Protein AF-A0A226F2J8-F1 (afdb_monomer_lite)

Sequence (134 aa):
MVYNLFKSLSIPSHTMFQAMQRFTVLSEWLYPQYITWDRLTLEVKPTSRSKRLIPMMLSSLVAFKAVSFVYFLTRQVVSYHKDKDITFNAGVLLILASSGYSIAVVISHAYIFRVDGLRFILKNLSEIKGEGAR

Radius of gyration: 21.08 Å; chains: 1; bounding box: 42×32×62 Å

Structure (mmCIF, N/CA/C/O backbone):
data_AF-A0A226F2J8-F1
#
_entry.id   AF-A0A226F2J8-F1
#
loop_
_atom_site.group_PDB
_atom_site.id
_atom_site.type_symbol
_atom_site.label_atom_id
_atom_site.label_alt_id
_atom_site.label_comp_id
_atom_site.label_asym_id
_atom_site.label_entity_id
_atom_site.label_seq_id
_atom_site.pdbx_PDB_ins_code
_atom_site.Cartn_x
_atom_site.Cartn_y
_atom_site.Cartn_z
_atom_site.occupancy
_atom_site.B_iso_or_equiv
_atom_site.auth_seq_id
_atom_site.auth_comp_id
_atom_site.auth_asym_id
_atom_site.auth_atom_id
_atom_site.pdbx_PDB_model_num
ATOM 1 N N . MET A 1 1 ? 24.159 15.184 23.980 1.00 47.44 1 MET A N 1
ATOM 2 C CA . MET A 1 1 ? 23.013 14.980 24.898 1.00 47.44 1 MET A CA 1
ATOM 3 C C . MET A 1 1 ? 21.877 14.193 24.215 1.00 47.44 1 MET A C 1
ATOM 5 O O . MET A 1 1 ? 20.730 14.592 24.278 1.00 47.44 1 MET A O 1
ATOM 9 N N . VAL A 1 2 ? 22.184 13.082 23.529 1.00 50.66 2 VAL A N 1
ATOM 10 C CA . VAL A 1 2 ? 21.188 12.216 22.836 1.00 50.66 2 VAL A CA 1
ATOM 11 C C . VAL A 1 2 ? 21.373 10.744 23.243 1.00 50.66 2 VAL A C 1
ATOM 13 O O . VAL A 1 2 ? 20.419 9.978 23.311 1.00 50.66 2 VAL A O 1
ATOM 16 N N . TYR A 1 3 ? 22.595 10.376 23.642 1.00 48.50 3 TYR A N 1
ATOM 17 C CA . TYR A 1 3 ? 22.991 9.021 24.038 1.00 48.50 3 TYR A CA 1
ATOM 18 C C . TYR A 1 3 ? 22.278 8.457 25.282 1.00 48.50 3 TYR A C 1
ATOM 20 O O . TYR A 1 3 ? 22.201 7.244 25.439 1.00 48.50 3 TYR A O 1
ATOM 28 N N . ASN A 1 4 ? 21.724 9.312 26.148 1.00 52.19 4 ASN A N 1
ATOM 29 C CA . ASN A 1 4 ? 21.052 8.872 27.377 1.00 52.19 4 ASN A CA 1
ATOM 30 C C . ASN A 1 4 ? 19.545 8.622 27.208 1.00 52.19 4 ASN A C 1
ATOM 32 O O . ASN A 1 4 ? 18.943 8.047 28.108 1.00 52.19 4 ASN A O 1
ATOM 36 N N . LEU A 1 5 ? 18.935 9.003 26.077 1.00 54.75 5 LEU A N 1
ATOM 37 C CA . LEU A 1 5 ? 17.494 8.806 25.867 1.00 54.75 5 LEU A CA 1
ATOM 38 C C . LEU A 1 5 ? 17.145 7.340 25.555 1.00 54.75 5 LEU A C 1
ATOM 40 O O . LEU A 1 5 ? 16.080 6.855 25.921 1.00 54.75 5 LEU A O 1
ATOM 44 N N . PHE A 1 6 ? 18.061 6.613 24.909 1.00 56.28 6 PHE A N 1
ATOM 45 C CA . PHE A 1 6 ? 17.831 5.229 24.480 1.00 56.28 6 PHE A CA 1
ATOM 46 C C . PHE A 1 6 ? 18.104 4.184 25.566 1.00 56.28 6 PHE A C 1
ATOM 48 O O . PHE A 1 6 ? 17.664 3.045 25.437 1.00 56.28 6 PHE A O 1
ATOM 55 N N . LYS A 1 7 ? 18.791 4.549 26.657 1.00 53.53 7 LYS A N 1
ATOM 56 C CA . LYS A 1 7 ? 19.215 3.590 27.690 1.00 53.53 7 LYS A CA 1
ATOM 57 C C . LYS A 1 7 ? 18.082 3.158 28.635 1.00 53.53 7 LYS A C 1
ATOM 59 O O . LYS A 1 7 ? 18.232 2.146 29.308 1.00 53.53 7 LYS A O 1
ATOM 64 N N . SER A 1 8 ? 16.956 3.882 28.674 1.00 58.72 8 SER A N 1
ATOM 65 C CA . SER A 1 8 ? 15.783 3.523 29.494 1.00 58.72 8 SER A CA 1
ATOM 66 C C . SER A 1 8 ? 14.540 3.129 28.687 1.00 58.72 8 SER A C 1
ATOM 68 O O . SER A 1 8 ? 13.466 2.963 29.267 1.00 58.72 8 SER A O 1
ATOM 70 N N . LEU A 1 9 ? 14.651 2.968 27.364 1.00 57.59 9 LEU A N 1
ATOM 71 C CA . LEU A 1 9 ? 13.554 2.469 26.533 1.00 57.59 9 LEU A CA 1
ATOM 72 C C . LEU A 1 9 ? 13.489 0.940 26.640 1.00 57.59 9 LEU A C 1
ATOM 74 O O . LEU A 1 9 ? 13.896 0.213 25.739 1.00 57.59 9 LEU A O 1
ATOM 78 N N . SER A 1 10 ? 12.976 0.447 27.769 1.00 54.41 10 SER A N 1
ATOM 79 C CA . SER A 1 10 ? 12.478 -0.926 27.856 1.00 54.41 10 SER A CA 1
ATOM 80 C C . SER A 1 10 ? 11.261 -1.025 26.941 1.00 54.41 10 SER A C 1
ATOM 82 O O . SER A 1 10 ? 10.192 -0.508 27.268 1.00 54.41 10 SER A O 1
ATOM 84 N N . ILE A 1 11 ? 11.442 -1.595 25.747 1.00 62.44 11 ILE A N 1
ATOM 85 C CA . ILE A 1 11 ? 10.347 -1.816 24.804 1.00 62.44 11 ILE A CA 1
ATOM 86 C C . ILE A 1 11 ? 9.490 -2.942 25.393 1.00 62.44 11 ILE A C 1
ATOM 88 O O . ILE A 1 11 ? 9.981 -4.068 25.510 1.00 62.44 11 ILE A O 1
ATOM 92 N N . PRO A 1 12 ? 8.230 -2.678 25.776 1.00 67.38 12 PRO A N 1
ATOM 93 C CA . PRO A 1 12 ? 7.366 -3.734 26.268 1.00 67.38 12 PRO A CA 1
ATOM 94 C C . PRO A 1 12 ? 7.187 -4.779 25.165 1.00 67.38 12 PRO A C 1
ATOM 96 O O . PRO A 1 12 ? 6.934 -4.429 24.009 1.00 67.38 12 PRO A O 1
ATOM 99 N N . SER A 1 13 ? 7.327 -6.063 25.507 1.00 74.00 13 SER A N 1
ATOM 100 C CA . SER A 1 13 ? 7.077 -7.119 24.530 1.00 74.00 13 SER A CA 1
ATOM 101 C C . SER A 1 13 ? 5.591 -7.083 24.157 1.00 74.00 13 SER A C 1
ATOM 103 O O . SER A 1 13 ? 4.698 -7.069 25.009 1.00 74.00 13 SER A O 1
ATOM 105 N N . HIS A 1 14 ? 5.315 -6.962 22.862 1.00 73.12 14 HIS A N 1
ATOM 106 C CA . HIS A 1 14 ? 3.959 -6.929 22.340 1.00 73.12 14 HIS A CA 1
ATOM 107 C C . HIS A 1 14 ? 3.700 -8.187 21.535 1.00 73.12 14 HIS A C 1
ATOM 109 O O . HIS A 1 14 ? 4.493 -8.574 20.682 1.00 73.12 14 HIS A O 1
ATOM 115 N N . THR A 1 15 ? 2.536 -8.790 21.764 1.00 79.31 15 THR A N 1
ATOM 116 C CA . THR A 1 15 ? 2.003 -9.793 20.833 1.00 79.31 15 THR A CA 1
ATOM 117 C C . THR A 1 15 ? 1.853 -9.172 19.441 1.00 79.31 15 THR A C 1
ATOM 119 O O . THR A 1 15 ? 1.510 -7.991 19.330 1.00 79.31 15 THR A O 1
ATOM 122 N N . MET A 1 16 ? 2.042 -9.962 18.379 1.00 78.94 16 MET A N 1
ATOM 123 C CA . MET A 1 16 ? 1.898 -9.503 16.986 1.00 78.94 16 MET A CA 1
ATOM 124 C C . MET A 1 16 ? 0.565 -8.768 16.755 1.00 78.94 16 MET A C 1
ATOM 126 O O . MET A 1 16 ? 0.521 -7.736 16.091 1.00 78.94 16 MET A O 1
ATOM 130 N N . PHE A 1 17 ? -0.506 -9.233 17.406 1.00 79.81 17 PHE A N 1
ATOM 131 C CA . PHE A 1 17 ? -1.819 -8.592 17.376 1.00 79.81 17 PHE A CA 1
ATOM 132 C C . PHE A 1 17 ? -1.851 -7.212 18.060 1.00 79.81 17 PHE A C 1
ATOM 134 O O . PHE A 1 17 ? -2.410 -6.273 17.507 1.00 79.81 17 PHE A O 1
ATOM 141 N N . GLN A 1 18 ? -1.222 -7.046 19.230 1.00 78.94 18 GLN A N 1
ATOM 142 C CA . GLN A 1 18 ? -1.110 -5.728 19.885 1.00 78.94 18 GLN A CA 1
ATOM 143 C C . GLN A 1 18 ? -0.268 -4.751 19.067 1.00 78.94 18 GLN A C 1
ATOM 145 O O . GLN A 1 18 ? -0.602 -3.568 19.000 1.00 78.94 18 GLN A O 1
ATOM 150 N N . ALA A 1 19 ? 0.814 -5.235 18.454 1.00 83.62 19 ALA A N 1
ATOM 151 C CA . ALA A 1 19 ? 1.639 -4.423 17.571 1.00 83.62 19 ALA A CA 1
ATOM 152 C C . ALA A 1 19 ? 0.822 -3.942 16.363 1.00 83.62 19 ALA A C 1
ATOM 154 O O . ALA A 1 19 ? 0.801 -2.746 16.082 1.00 83.62 19 ALA A O 1
ATOM 155 N N . MET A 1 20 ? 0.071 -4.845 15.724 1.00 82.81 20 MET A N 1
ATOM 156 C CA . MET A 1 20 ? -0.849 -4.512 14.635 1.00 82.81 20 MET A CA 1
ATOM 157 C C . MET A 1 20 ? -1.913 -3.502 15.082 1.00 82.81 20 MET A C 1
ATOM 159 O O . MET A 1 20 ? -2.106 -2.491 14.419 1.00 82.81 20 MET A O 1
ATOM 163 N N . GLN A 1 21 ? -2.551 -3.720 16.235 1.00 80.75 21 GLN A N 1
ATOM 164 C CA . GLN A 1 21 ? -3.570 -2.819 16.775 1.00 80.75 21 GLN A CA 1
ATOM 165 C C . GLN A 1 21 ? -3.045 -1.389 16.944 1.00 80.75 21 GLN A C 1
ATOM 167 O O . GLN A 1 21 ? -3.666 -0.428 16.491 1.00 80.75 21 GLN A O 1
ATOM 172 N N . ARG A 1 22 ? -1.866 -1.243 17.555 1.00 81.88 22 ARG A N 1
ATOM 173 C CA . ARG A 1 22 ? -1.218 0.061 17.750 1.00 81.88 22 ARG A CA 1
ATOM 174 C C . ARG A 1 22 ? -0.774 0.686 16.436 1.00 81.88 22 ARG A C 1
ATOM 176 O O . ARG A 1 22 ? -0.945 1.887 16.255 1.00 81.88 22 ARG A O 1
ATOM 183 N N . PHE A 1 23 ? -0.227 -0.118 15.528 1.00 83.25 23 PHE A N 1
ATOM 184 C CA . PHE A 1 23 ? 0.186 0.348 14.211 1.00 83.25 23 PHE A CA 1
ATOM 185 C C . PHE A 1 23 ? -0.993 0.928 13.436 1.00 83.25 23 PHE A C 1
ATOM 187 O O . PHE A 1 23 ? -0.877 2.006 12.860 1.00 83.25 23 PHE A O 1
ATOM 194 N N . THR A 1 24 ? -2.142 0.264 13.453 1.00 79.50 24 THR A N 1
ATOM 195 C CA . THR A 1 24 ? -3.328 0.733 12.735 1.00 79.50 24 THR A CA 1
ATOM 196 C C . THR A 1 24 ? -3.926 1.980 13.377 1.00 79.50 24 THR A C 1
ATOM 198 O O . THR A 1 24 ? -4.276 2.899 12.655 1.00 79.50 24 THR A O 1
ATOM 201 N N . VAL A 1 25 ? -3.938 2.091 14.712 1.00 80.50 25 VAL A N 1
ATOM 202 C CA . VAL A 1 25 ? -4.337 3.336 15.404 1.00 80.50 25 VAL A CA 1
ATOM 203 C C . VAL A 1 25 ? -3.412 4.502 15.034 1.00 80.50 25 VAL A C 1
ATOM 205 O O . VAL A 1 25 ? -3.878 5.614 14.797 1.00 80.50 25 VAL A O 1
ATOM 208 N N . LEU A 1 26 ? -2.099 4.260 14.969 1.00 82.62 26 LEU A N 1
ATOM 209 C CA . LEU A 1 26 ? -1.121 5.272 14.562 1.00 82.62 26 LEU A CA 1
ATOM 210 C C . LEU A 1 26 ? -1.310 5.667 13.093 1.00 82.62 26 LEU A C 1
ATOM 212 O O . LEU A 1 26 ? -1.288 6.846 12.744 1.00 82.62 26 LEU A O 1
ATOM 216 N N . SER A 1 27 ? -1.506 4.678 12.227 1.00 79.94 27 SER A N 1
ATOM 217 C CA . SER A 1 27 ? -1.664 4.904 10.794 1.00 79.94 27 SER A CA 1
ATOM 218 C C . SER A 1 27 ? -3.034 5.461 10.420 1.00 79.94 27 SER A C 1
ATOM 220 O O . SER A 1 27 ? -3.115 6.104 9.385 1.00 79.94 27 SER A O 1
ATOM 222 N N . GLU A 1 28 ? -4.067 5.330 11.256 1.00 78.69 28 GLU A N 1
ATOM 223 C CA . GLU A 1 28 ? -5.349 6.035 11.095 1.00 78.69 28 GLU A CA 1
ATOM 224 C C . GLU A 1 28 ? -5.170 7.560 11.185 1.00 78.69 28 GLU A C 1
ATOM 226 O O . GLU A 1 28 ? -5.871 8.311 10.510 1.00 78.69 28 GLU A O 1
ATOM 231 N N . TRP A 1 29 ? -4.209 8.031 11.990 1.00 73.50 29 TRP A N 1
ATOM 232 C CA . TRP A 1 29 ? -3.889 9.458 12.081 1.00 73.50 29 TRP A CA 1
ATOM 233 C C . TRP A 1 29 ? -3.093 9.957 10.871 1.00 73.50 29 TRP A C 1
ATOM 235 O O . TRP A 1 29 ? -3.285 11.082 10.416 1.00 73.50 29 TRP A O 1
ATOM 245 N N . LEU A 1 30 ? -2.205 9.111 10.344 1.00 75.00 30 LEU A N 1
ATOM 246 C CA . LEU A 1 30 ? -1.324 9.450 9.224 1.00 75.00 30 LEU A CA 1
ATOM 247 C C . LEU A 1 30 ? -1.996 9.284 7.861 1.00 75.00 30 LEU A C 1
ATOM 249 O O . LEU A 1 30 ? -1.643 9.986 6.915 1.00 75.00 30 LEU A O 1
ATOM 253 N N . TYR A 1 31 ? -2.918 8.332 7.739 1.00 74.00 31 TYR A N 1
ATOM 254 C CA . TYR A 1 31 ? -3.517 7.952 6.474 1.00 74.00 31 TYR A CA 1
ATOM 255 C C . TYR A 1 31 ? -5.000 7.609 6.638 1.00 74.00 31 TYR A C 1
ATOM 257 O O . TYR A 1 31 ? -5.382 6.903 7.571 1.00 74.00 31 TYR A O 1
ATOM 265 N N . PRO A 1 32 ? -5.857 8.029 5.696 1.00 76.38 32 PRO A N 1
ATOM 266 C CA . PRO A 1 32 ? -7.232 7.563 5.652 1.00 76.38 32 PRO A CA 1
ATOM 267 C C . PRO A 1 32 ? -7.269 6.039 5.466 1.00 76.38 32 PRO A C 1
ATOM 269 O O . PRO A 1 32 ? -6.649 5.511 4.543 1.00 76.38 32 PRO A O 1
ATOM 272 N N . GLN A 1 33 ? -8.005 5.328 6.321 1.00 80.88 33 GLN A N 1
ATOM 273 C CA . GLN A 1 33 ? -8.107 3.865 6.280 1.00 80.88 33 GLN A CA 1
AT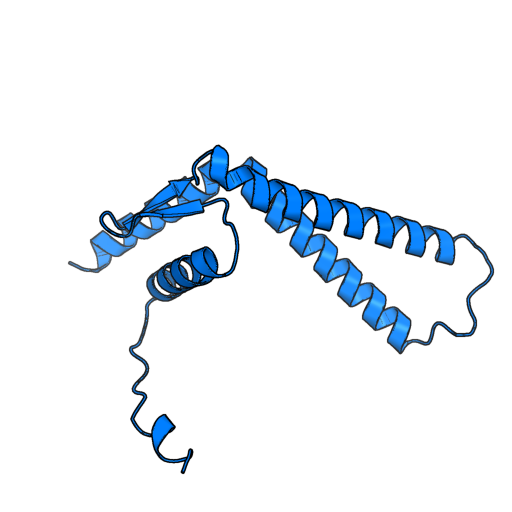OM 274 C C . GLN A 1 33 ? -9.511 3.383 5.916 1.00 80.88 33 GLN A C 1
ATOM 276 O O . GLN A 1 33 ? -10.512 4.060 6.154 1.00 80.88 33 GLN A O 1
ATOM 281 N N . TYR A 1 34 ? -9.588 2.170 5.363 1.00 80.56 34 TYR A N 1
ATOM 282 C CA . TYR A 1 34 ? -10.848 1.468 5.075 1.00 80.56 34 TYR A CA 1
ATOM 283 C C . TYR A 1 34 ? -11.450 0.773 6.302 1.00 80.56 34 TYR A C 1
ATOM 285 O O . TYR A 1 34 ? -12.652 0.492 6.338 1.00 80.56 34 TYR A O 1
ATOM 293 N N . ILE A 1 35 ? -10.608 0.505 7.298 1.00 81.88 35 ILE A N 1
ATOM 294 C CA . ILE A 1 35 ? -10.944 -0.146 8.556 1.00 81.88 35 ILE A CA 1
ATOM 295 C C . ILE A 1 35 ? -10.480 0.775 9.680 1.00 81.88 35 ILE A C 1
ATOM 297 O O . ILE A 1 35 ? -9.385 1.316 9.614 1.00 81.88 35 ILE A O 1
ATOM 301 N N . THR A 1 36 ? -11.308 0.933 10.704 1.00 82.12 36 THR A N 1
ATOM 302 C CA . THR A 1 36 ? -11.005 1.708 11.911 1.00 82.12 36 THR A CA 1
ATOM 303 C C . THR A 1 36 ? -11.173 0.828 13.137 1.00 82.12 36 THR A C 1
ATOM 305 O O . THR A 1 36 ? -12.093 0.004 13.190 1.00 82.12 36 THR A O 1
ATOM 308 N N . TRP A 1 37 ? -10.313 1.021 14.134 1.00 80.38 37 TRP A N 1
ATOM 309 C CA . TRP A 1 37 ? -10.494 0.405 15.444 1.00 80.38 37 TRP A CA 1
ATOM 310 C C . TRP A 1 37 ? -11.221 1.359 16.377 1.00 80.38 37 TRP A C 1
ATOM 312 O O . TRP A 1 37 ? -10.782 2.482 16.619 1.00 80.38 37 TRP A O 1
ATOM 322 N N . ASP A 1 38 ? -12.337 0.894 16.928 1.00 80.00 38 ASP A N 1
ATOM 323 C CA . ASP A 1 38 ? -13.015 1.609 17.998 1.00 80.00 38 ASP A CA 1
ATOM 324 C C . ASP A 1 38 ? -12.134 1.569 19.256 1.00 80.00 38 ASP A C 1
ATOM 326 O O . ASP A 1 38 ? -11.766 0.502 19.739 1.00 80.00 38 ASP A O 1
ATOM 330 N N . ARG A 1 39 ? -11.751 2.736 19.781 1.00 76.69 39 ARG A N 1
ATOM 331 C CA . ARG A 1 39 ? -10.813 2.828 20.913 1.00 76.69 39 ARG A CA 1
ATOM 332 C C . ARG A 1 39 ? -11.414 2.346 22.230 1.00 76.69 39 ARG A C 1
ATOM 334 O O . ARG A 1 39 ? -10.657 1.994 23.129 1.00 76.69 39 ARG A O 1
ATOM 341 N N . LEU A 1 40 ? -12.742 2.359 22.345 1.00 76.69 40 LEU A N 1
ATOM 342 C CA . LEU A 1 40 ? -13.450 1.978 23.565 1.00 76.69 40 LEU A CA 1
ATOM 343 C C . LEU A 1 40 ? -13.778 0.488 23.570 1.00 76.69 40 LEU A C 1
ATOM 345 O O . LEU A 1 40 ? -13.591 -0.179 24.580 1.00 76.69 40 LEU A O 1
ATOM 349 N N . THR A 1 41 ? -14.243 -0.034 22.436 1.00 76.31 41 THR A N 1
ATOM 350 C CA . THR A 1 41 ? -14.653 -1.444 22.323 1.00 76.31 41 THR A CA 1
ATOM 351 C C . THR A 1 41 ? -13.546 -2.350 21.784 1.00 76.31 41 THR A C 1
ATOM 353 O O . THR A 1 41 ? -13.675 -3.567 21.841 1.00 76.31 41 THR A O 1
ATOM 356 N N . LEU A 1 42 ? -12.458 -1.774 21.255 1.00 73.44 42 LEU A N 1
ATOM 357 C CA . LEU A 1 42 ? -11.401 -2.464 20.503 1.00 73.44 42 LEU A CA 1
ATOM 358 C C . LEU A 1 42 ? -11.918 -3.287 19.314 1.00 73.44 42 LEU A C 1
ATOM 360 O O . LEU A 1 42 ? -11.190 -4.099 18.741 1.00 73.44 42 LEU A O 1
ATOM 364 N N . GLU A 1 43 ? -13.155 -3.035 18.888 1.00 79.75 43 GLU A N 1
ATOM 365 C CA . GLU A 1 43 ? -13.761 -3.728 17.768 1.00 79.75 43 GLU A CA 1
ATOM 366 C C . GLU A 1 43 ? -13.322 -3.136 16.433 1.00 79.75 43 GLU A C 1
ATOM 368 O O . GLU A 1 43 ? -13.207 -1.921 16.240 1.00 79.75 43 GLU A O 1
ATOM 373 N N . VAL A 1 44 ? -13.135 -4.035 15.471 1.00 81.94 44 VAL A N 1
ATOM 374 C CA . VAL A 1 44 ? -12.854 -3.693 14.082 1.00 81.94 44 VAL A CA 1
ATOM 375 C C . VAL A 1 44 ? -14.162 -3.261 13.424 1.00 81.94 44 VAL A C 1
ATOM 377 O O . VAL A 1 44 ? -15.082 -4.071 13.236 1.00 81.94 44 VAL A O 1
ATOM 380 N N . LYS A 1 45 ? -14.250 -1.990 13.032 1.00 82.12 45 LYS A N 1
ATOM 381 C CA . LYS A 1 45 ? -15.402 -1.447 12.309 1.00 82.12 45 LYS A CA 1
ATOM 382 C C . LYS A 1 45 ? -14.944 -0.884 10.971 1.00 82.12 45 LYS A C 1
ATOM 384 O O . LYS A 1 45 ? -13.899 -0.240 10.892 1.00 82.12 45 LYS A O 1
ATOM 389 N N . PRO A 1 46 ? -15.698 -1.118 9.893 1.00 80.19 46 PRO A N 1
ATOM 390 C CA . PRO A 1 46 ? -15.327 -0.561 8.612 1.00 80.19 46 PRO A CA 1
ATOM 391 C C . PRO A 1 46 ? -15.627 0.949 8.652 1.00 80.19 46 PRO A C 1
ATOM 393 O O . PRO A 1 46 ? -16.661 1.368 9.176 1.00 80.19 46 PRO A O 1
ATOM 396 N N . THR A 1 47 ? -14.728 1.772 8.113 1.00 81.88 47 THR A N 1
ATOM 397 C CA . THR A 1 47 ? -14.775 3.242 8.239 1.00 81.88 47 THR A CA 1
ATOM 398 C C . THR A 1 47 ? -16.112 3.811 7.739 1.00 81.88 47 THR A C 1
ATOM 400 O O . THR A 1 47 ? -16.737 3.223 6.854 1.00 81.88 47 THR A O 1
ATOM 403 N N . SER A 1 48 ? -16.594 4.950 8.249 1.00 80.19 48 SER A N 1
ATOM 404 C CA . SER A 1 48 ? -17.839 5.557 7.740 1.00 80.19 48 SER A CA 1
ATOM 405 C C . SER A 1 48 ? -17.740 5.890 6.243 1.00 80.19 48 SER A C 1
ATOM 407 O O . SER A 1 48 ? -16.672 6.260 5.755 1.00 80.19 48 SER A O 1
ATOM 409 N N . ARG A 1 49 ? -18.853 5.799 5.495 1.00 74.25 49 ARG A N 1
ATOM 410 C CA . ARG A 1 49 ? -18.861 6.059 4.037 1.00 74.25 49 ARG A CA 1
ATOM 411 C C . ARG A 1 49 ? -18.273 7.428 3.676 1.00 74.25 49 ARG A C 1
ATOM 413 O O . ARG A 1 49 ? -17.489 7.510 2.739 1.00 74.25 49 ARG A O 1
ATOM 420 N N . SER A 1 50 ? -18.576 8.466 4.457 1.00 74.44 50 SER A N 1
ATOM 421 C CA . SER A 1 50 ? -18.035 9.821 4.263 1.00 74.44 50 SER A CA 1
ATOM 422 C C . SER A 1 50 ? -16.508 9.887 4.359 1.00 74.44 50 SER A C 1
ATOM 424 O O . SER A 1 50 ? -15.873 10.628 3.618 1.00 74.44 50 SER A O 1
ATOM 426 N N . LYS A 1 51 ? -15.904 9.074 5.229 1.00 78.06 51 LYS A N 1
ATOM 427 C CA . LYS A 1 51 ? -14.452 9.013 5.439 1.00 78.06 51 LYS A CA 1
ATOM 428 C C . LYS A 1 51 ? -13.751 8.009 4.510 1.00 78.06 51 LYS A C 1
ATOM 430 O O . LYS A 1 51 ? -12.529 8.039 4.414 1.00 78.06 51 LYS A O 1
ATOM 435 N N . ARG A 1 52 ? -14.498 7.158 3.787 1.00 80.75 52 ARG A N 1
ATOM 436 C CA . ARG A 1 52 ? -13.953 6.218 2.782 1.00 80.75 52 ARG A CA 1
ATOM 437 C C . ARG A 1 52 ? -13.640 6.853 1.430 1.00 80.75 52 ARG A C 1
ATOM 439 O O . ARG A 1 52 ? -12.931 6.238 0.639 1.00 80.75 52 ARG A O 1
ATOM 446 N N . LEU A 1 53 ? -14.118 8.068 1.168 1.00 82.38 53 LEU A N 1
ATOM 447 C CA . LEU A 1 53 ? -13.884 8.731 -0.114 1.00 82.38 53 LEU A CA 1
ATOM 448 C C . LEU A 1 53 ? -12.392 9.001 -0.355 1.00 82.38 53 LEU A C 1
ATOM 450 O O . LEU A 1 53 ? -11.866 8.657 -1.406 1.00 82.38 53 LEU A O 1
ATOM 454 N N . ILE A 1 54 ? -11.698 9.556 0.641 1.00 84.62 54 ILE A N 1
ATOM 455 C CA . ILE A 1 54 ? -10.269 9.881 0.537 1.00 84.62 54 ILE A CA 1
ATOM 456 C C . ILE A 1 54 ? -9.407 8.632 0.270 1.00 84.62 54 ILE A C 1
ATOM 458 O O . ILE A 1 54 ? -8.640 8.656 -0.695 1.00 84.62 54 ILE A O 1
ATOM 462 N N . PRO A 1 55 ? -9.523 7.525 1.036 1.00 83.88 55 PRO A N 1
ATOM 463 C CA . PRO A 1 55 ? -8.737 6.334 0.738 1.00 83.88 55 PRO A CA 1
ATOM 464 C C . PRO A 1 55 ? -9.105 5.720 -0.618 1.00 83.88 55 PRO A C 1
ATOM 466 O O . PRO A 1 55 ? -8.205 5.272 -1.322 1.00 83.88 55 PRO A O 1
ATOM 469 N N . MET A 1 56 ? -10.376 5.772 -1.045 1.00 84.44 56 MET A N 1
ATOM 470 C CA . MET A 1 56 ? -10.775 5.347 -2.399 1.00 84.44 56 MET A CA 1
ATOM 471 C C . MET A 1 56 ? -10.112 6.178 -3.495 1.00 84.44 56 MET A C 1
ATOM 473 O O . MET A 1 56 ? -9.613 5.615 -4.471 1.00 84.44 56 MET A O 1
ATOM 477 N N . MET A 1 57 ? -10.077 7.502 -3.340 1.00 85.75 57 MET A N 1
ATOM 478 C CA . MET A 1 57 ? -9.419 8.390 -4.297 1.00 85.75 57 MET A CA 1
ATOM 479 C C . MET A 1 57 ? -7.916 8.111 -4.375 1.00 85.75 57 MET A C 1
ATOM 481 O O . MET A 1 57 ? -7.374 8.008 -5.473 1.00 85.75 57 MET A O 1
ATOM 485 N N . LEU A 1 58 ? -7.251 7.919 -3.231 1.00 87.50 58 LEU A N 1
ATOM 486 C CA . LEU A 1 58 ? -5.825 7.580 -3.175 1.00 87.50 58 LEU A CA 1
ATOM 487 C C . LEU A 1 58 ? -5.539 6.216 -3.815 1.00 87.50 58 LEU A C 1
ATOM 489 O O . LEU A 1 58 ? -4.642 6.111 -4.649 1.00 87.50 58 LEU A O 1
ATOM 493 N N . SER A 1 59 ? -6.333 5.189 -3.507 1.00 87.12 59 SER A N 1
ATOM 494 C CA . SER A 1 59 ? -6.222 3.870 -4.141 1.00 87.12 59 SER A CA 1
ATOM 495 C C . SER A 1 59 ? -6.437 3.934 -5.657 1.00 87.12 59 SER A C 1
ATOM 497 O O . SER A 1 59 ? -5.702 3.296 -6.411 1.00 87.12 59 SER A O 1
ATOM 499 N N . SER A 1 60 ? -7.398 4.741 -6.115 1.00 87.56 60 SER A N 1
ATOM 500 C CA . SER A 1 60 ? -7.657 4.958 -7.545 1.00 87.56 60 SER A CA 1
ATOM 501 C C . SER A 1 60 ? -6.493 5.675 -8.227 1.00 87.56 60 SER A C 1
ATOM 503 O O . SER A 1 60 ? -6.098 5.301 -9.329 1.00 87.56 60 SER A O 1
ATOM 505 N N . LEU A 1 61 ? -5.890 6.662 -7.559 1.00 90.50 61 LEU A N 1
ATOM 506 C CA . LEU A 1 61 ? -4.713 7.369 -8.058 1.00 90.50 61 LEU A CA 1
ATOM 507 C C . LEU A 1 61 ? -3.499 6.435 -8.180 1.00 90.50 61 LEU A C 1
ATOM 509 O O . LEU A 1 61 ? -2.787 6.492 -9.182 1.00 90.50 61 LEU A O 1
ATOM 513 N N . VAL A 1 62 ? -3.284 5.549 -7.201 1.00 89.56 62 VAL A N 1
ATOM 514 C CA . VAL A 1 62 ? -2.232 4.519 -7.251 1.00 89.56 62 VAL A CA 1
ATOM 515 C C . VAL A 1 62 ? -2.466 3.561 -8.418 1.00 89.56 62 VAL A C 1
ATOM 517 O O . VAL A 1 62 ? -1.537 3.301 -9.180 1.00 89.56 62 VAL A O 1
ATOM 520 N N . ALA A 1 63 ? -3.700 3.087 -8.610 1.00 89.25 63 ALA A N 1
ATOM 521 C CA . ALA A 1 63 ? -4.049 2.235 -9.744 1.00 89.25 63 ALA A CA 1
ATOM 522 C C . ALA A 1 63 ? -3.815 2.947 -11.085 1.00 89.25 63 ALA A C 1
ATOM 524 O O . ALA A 1 63 ? -3.178 2.391 -11.978 1.00 89.25 63 ALA A O 1
ATOM 525 N N . PHE A 1 64 ? -4.241 4.205 -11.208 1.00 92.12 64 PHE A N 1
ATOM 526 C CA . PHE A 1 64 ? -4.017 5.011 -12.406 1.00 92.12 64 PHE A CA 1
ATOM 527 C C . PHE A 1 64 ? -2.526 5.220 -12.701 1.00 92.12 64 PHE A C 1
ATOM 529 O O . PHE A 1 64 ? -2.091 5.079 -13.846 1.00 92.12 64 PHE A O 1
ATOM 536 N N . LYS A 1 65 ? -1.717 5.515 -11.674 1.00 90.06 65 LYS A N 1
ATOM 537 C CA . LYS A 1 65 ? -0.257 5.622 -11.804 1.00 90.06 65 LYS A CA 1
ATOM 538 C C . LYS A 1 65 ? 0.372 4.301 -12.236 1.00 90.06 65 LYS A C 1
ATOM 540 O O . LYS A 1 65 ? 1.210 4.325 -13.132 1.00 90.06 65 LYS A O 1
ATOM 545 N N . ALA A 1 66 ? -0.056 3.176 -11.666 1.00 89.69 66 ALA A N 1
ATOM 546 C CA . ALA A 1 66 ? 0.437 1.853 -12.040 1.00 89.69 66 ALA A CA 1
ATOM 547 C C . ALA A 1 66 ? 0.129 1.525 -13.510 1.00 89.69 66 ALA A C 1
ATOM 549 O O . ALA A 1 66 ? 1.031 1.152 -14.256 1.00 89.69 66 ALA A O 1
ATOM 550 N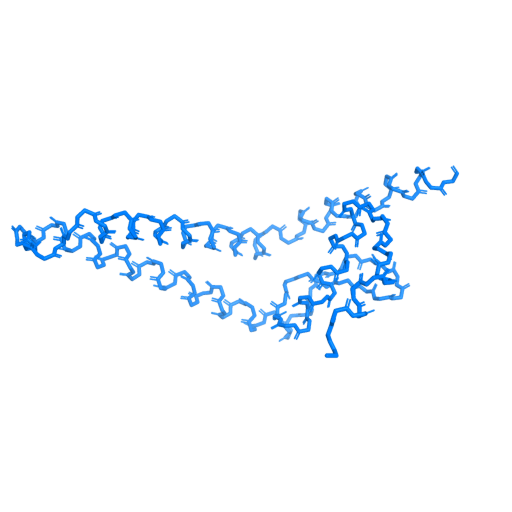 N . VAL A 1 67 ? -1.115 1.741 -13.954 1.00 89.62 67 VAL A N 1
ATOM 551 C CA . VAL A 1 67 ? -1.524 1.531 -15.354 1.00 89.62 67 VAL A CA 1
ATOM 552 C C . VAL A 1 67 ? -0.746 2.446 -16.296 1.00 89.62 67 VAL A C 1
ATOM 554 O O . VAL A 1 67 ? -0.222 1.986 -17.308 1.00 89.62 67 VAL A O 1
ATOM 557 N N . SER A 1 68 ? -0.615 3.728 -15.944 1.00 89.06 68 SER A N 1
ATOM 558 C CA . SER A 1 68 ? 0.162 4.690 -16.734 1.00 89.06 68 SER A CA 1
ATOM 559 C C . SER A 1 68 ? 1.617 4.241 -16.867 1.00 89.06 68 SER A C 1
ATOM 561 O O . SER A 1 68 ? 2.179 4.266 -17.956 1.00 89.06 68 SER A O 1
ATOM 563 N N . PHE A 1 69 ? 2.222 3.791 -15.767 1.00 87.44 69 PHE A N 1
ATOM 564 C CA . PHE A 1 69 ? 3.597 3.305 -15.741 1.00 87.44 69 PHE A CA 1
ATOM 565 C C . PHE A 1 69 ? 3.789 2.068 -16.629 1.00 87.44 69 PHE A C 1
ATOM 567 O O . PHE A 1 69 ? 4.700 2.051 -17.454 1.00 87.44 69 PHE A O 1
ATOM 574 N N . VAL A 1 70 ? 2.896 1.077 -16.539 1.00 85.88 70 VAL A N 1
ATOM 575 C CA . VAL A 1 70 ? 2.915 -0.111 -17.411 1.00 85.88 70 VAL A CA 1
ATOM 576 C C . VAL A 1 70 ? 2.744 0.274 -18.882 1.00 85.88 70 VAL A C 1
ATOM 578 O O . VAL A 1 70 ? 3.450 -0.258 -19.739 1.00 85.88 70 VAL A O 1
ATOM 581 N N . TYR A 1 71 ? 1.857 1.224 -19.186 1.00 86.31 71 TYR A N 1
ATOM 582 C CA . TYR A 1 71 ? 1.676 1.740 -20.541 1.00 86.31 71 TYR A CA 1
ATOM 583 C C . TYR A 1 71 ? 2.959 2.383 -21.085 1.00 86.31 71 TYR A C 1
ATOM 585 O O . TYR A 1 71 ? 3.391 2.046 -22.186 1.00 86.31 71 TYR A O 1
ATOM 593 N N . PHE A 1 72 ? 3.607 3.260 -20.309 1.00 84.81 72 PHE A N 1
ATOM 594 C CA . PHE A 1 72 ? 4.873 3.883 -20.706 1.00 84.81 72 PHE A CA 1
ATOM 595 C C . PHE A 1 72 ? 5.987 2.854 -20.907 1.00 84.81 72 PHE A C 1
ATOM 597 O O . PHE A 1 72 ? 6.681 2.917 -21.919 1.00 84.81 72 PHE A O 1
ATOM 604 N N . LEU A 1 73 ? 6.118 1.882 -20.000 1.00 81.94 73 LEU A N 1
ATOM 605 C CA . LEU A 1 73 ? 7.093 0.800 -20.131 1.00 81.94 73 LEU A CA 1
ATOM 606 C C . LEU A 1 73 ? 6.858 -0.033 -21.390 1.00 81.94 73 LEU A C 1
ATOM 608 O O . LEU A 1 73 ? 7.780 -0.261 -22.166 1.00 81.94 73 LEU A O 1
ATOM 612 N N . THR A 1 74 ? 5.614 -0.448 -21.627 1.00 82.31 74 THR A N 1
ATOM 613 C CA . THR A 1 74 ? 5.255 -1.230 -22.817 1.00 82.31 74 THR A CA 1
ATOM 614 C C . THR A 1 74 ? 5.543 -0.431 -24.083 1.00 82.31 74 THR A C 1
ATOM 616 O O . THR A 1 74 ? 6.113 -0.960 -25.032 1.00 82.31 74 THR A O 1
ATOM 619 N N . ARG A 1 75 ? 5.218 0.867 -24.082 1.00 83.38 75 ARG A N 1
ATOM 620 C CA . ARG A 1 75 ? 5.514 1.765 -25.199 1.00 83.38 75 ARG A CA 1
ATOM 621 C C . ARG A 1 75 ? 7.016 1.866 -25.466 1.00 83.38 75 ARG A C 1
ATOM 623 O O . ARG A 1 75 ? 7.390 1.801 -26.629 1.00 83.38 75 ARG A O 1
ATOM 630 N N . GLN A 1 76 ? 7.848 1.983 -24.431 1.00 78.31 76 GLN A N 1
ATOM 631 C CA . GLN A 1 76 ? 9.310 2.010 -24.568 1.00 78.31 76 GLN A CA 1
ATOM 632 C C . GLN A 1 76 ? 9.876 0.687 -25.097 1.00 78.31 76 GLN A C 1
ATOM 634 O O . GLN A 1 76 ? 10.779 0.701 -25.923 1.00 78.31 76 GLN A O 1
ATOM 639 N N . VAL A 1 77 ? 9.336 -0.454 -24.658 1.00 76.31 77 VAL A N 1
ATOM 640 C CA . VAL A 1 77 ? 9.767 -1.781 -25.133 1.00 76.31 77 VAL A CA 1
ATOM 641 C C . VAL A 1 77 ? 9.370 -2.012 -26.595 1.00 76.31 77 VAL A C 1
ATOM 643 O O . VAL A 1 77 ? 10.154 -2.563 -27.364 1.00 76.31 77 VAL A O 1
ATOM 646 N N . VAL A 1 78 ? 8.159 -1.598 -26.984 1.00 79.38 78 VAL A N 1
ATOM 647 C CA . VAL A 1 78 ? 7.636 -1.766 -28.351 1.00 79.38 78 VAL A CA 1
ATOM 648 C C . VAL A 1 78 ? 8.261 -0.765 -29.322 1.00 79.38 78 VAL A C 1
ATOM 650 O O . VAL A 1 78 ? 8.500 -1.103 -30.482 1.00 79.38 78 VAL A O 1
ATOM 653 N N . SER A 1 79 ? 8.557 0.461 -28.880 1.00 75.12 79 SER A N 1
ATOM 654 C CA . SER A 1 79 ? 9.343 1.389 -29.685 1.00 75.12 79 SER A CA 1
ATOM 655 C C . SER A 1 79 ? 10.769 0.856 -29.771 1.00 75.12 79 SER A C 1
ATOM 657 O O . SER A 1 79 ? 11.550 0.993 -28.841 1.00 75.12 79 SER A O 1
ATOM 659 N N . TYR A 1 80 ? 11.126 0.261 -30.907 1.00 57.97 80 TYR A N 1
ATOM 660 C CA . TYR A 1 80 ? 12.431 -0.360 -31.183 1.00 57.97 80 TYR A CA 1
ATOM 661 C C . TYR A 1 80 ? 13.649 0.583 -31.004 1.00 57.97 80 TYR A C 1
ATOM 663 O O . TYR A 1 80 ? 14.799 0.167 -31.146 1.00 57.97 80 TYR A O 1
ATOM 671 N N . HIS A 1 81 ? 13.420 1.861 -30.679 1.00 61.78 81 HIS A N 1
ATOM 672 C CA . HIS A 1 81 ? 14.405 2.734 -30.049 1.00 61.78 81 HIS A CA 1
ATOM 673 C C . HIS A 1 81 ? 14.664 2.267 -28.618 1.00 61.78 81 HIS A C 1
ATOM 675 O O . HIS A 1 81 ? 14.138 2.803 -27.646 1.00 61.78 81 HIS A O 1
ATOM 681 N N . LYS A 1 82 ? 15.517 1.248 -28.511 1.00 55.75 82 LYS A N 1
ATOM 682 C CA . LYS A 1 82 ? 16.220 0.921 -27.277 1.00 55.75 82 LYS A CA 1
ATOM 683 C C . LYS A 1 82 ? 16.955 2.194 -26.858 1.00 55.75 82 LYS A C 1
ATOM 685 O O . LYS A 1 82 ? 17.958 2.541 -27.484 1.00 55.75 82 LYS A O 1
ATOM 690 N N . ASP A 1 83 ? 16.425 2.913 -25.870 1.00 59.72 83 ASP A N 1
ATOM 691 C CA . ASP A 1 83 ? 17.148 4.020 -25.252 1.00 59.72 83 ASP A CA 1
ATOM 692 C C . ASP A 1 83 ? 18.509 3.460 -24.841 1.00 59.72 83 ASP A C 1
ATOM 694 O O . ASP A 1 83 ? 18.594 2.565 -23.994 1.00 59.72 83 ASP A O 1
ATOM 698 N N . LYS A 1 84 ? 19.582 3.939 -25.480 1.00 62.16 84 LYS A N 1
ATOM 699 C CA . LYS A 1 84 ? 20.952 3.533 -25.130 1.00 62.16 84 LYS A CA 1
ATOM 700 C C . LYS A 1 84 ? 21.293 3.905 -23.681 1.00 62.16 84 LYS A C 1
ATOM 702 O O . LYS A 1 84 ? 22.247 3.362 -23.132 1.00 62.16 84 LYS A O 1
ATOM 707 N N . ASP A 1 85 ? 20.472 4.758 -23.071 1.00 66.31 85 ASP A N 1
ATOM 708 C CA . ASP A 1 85 ? 20.618 5.286 -21.720 1.00 66.31 85 ASP A CA 1
ATOM 709 C C . ASP A 1 85 ? 19.901 4.452 -20.642 1.00 66.31 85 ASP A C 1
ATOM 711 O O . ASP A 1 85 ? 20.110 4.687 -19.448 1.00 66.31 85 ASP A O 1
ATOM 715 N N . ILE A 1 86 ? 19.098 3.437 -21.007 1.00 69.31 86 ILE A N 1
ATOM 716 C CA . ILE A 1 86 ? 18.562 2.490 -20.014 1.00 69.31 86 ILE A CA 1
ATOM 717 C C . ILE A 1 86 ? 19.691 1.549 -19.593 1.00 69.31 86 ILE A C 1
ATOM 719 O O . ILE A 1 86 ? 19.923 0.478 -20.154 1.00 69.31 86 ILE A O 1
ATOM 723 N N . THR A 1 87 ? 20.411 1.979 -18.563 1.00 80.69 87 THR A N 1
ATOM 724 C CA . THR A 1 87 ? 21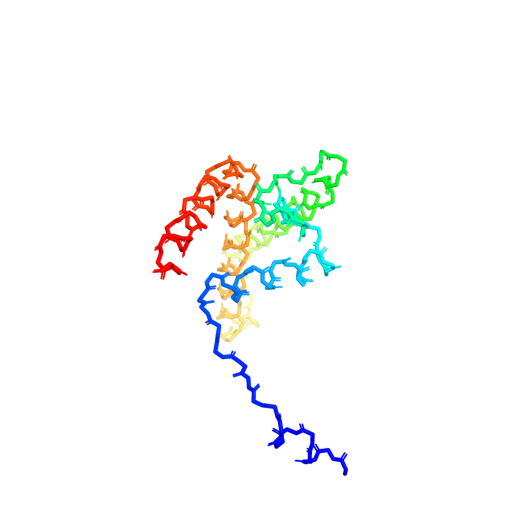.412 1.165 -17.877 1.00 80.69 87 THR A CA 1
ATOM 725 C C . THR A 1 87 ? 20.760 -0.032 -17.180 1.00 80.69 87 THR A C 1
ATOM 727 O O . THR A 1 87 ? 19.585 -0.000 -16.806 1.00 80.69 87 THR A O 1
ATOM 730 N N . PHE A 1 88 ? 21.538 -1.091 -16.936 1.00 78.88 88 PHE A N 1
ATOM 731 C CA . PHE A 1 88 ? 21.090 -2.256 -16.161 1.00 78.88 88 PHE A CA 1
ATOM 732 C C . PHE A 1 88 ? 20.456 -1.852 -14.815 1.00 78.88 88 PHE A C 1
ATOM 734 O O . PHE A 1 88 ? 19.404 -2.367 -14.441 1.00 78.88 88 PHE A O 1
ATOM 741 N N . ASN A 1 89 ? 21.037 -0.854 -14.139 1.00 82.88 89 ASN A N 1
ATOM 742 C CA . ASN A 1 89 ? 20.519 -0.311 -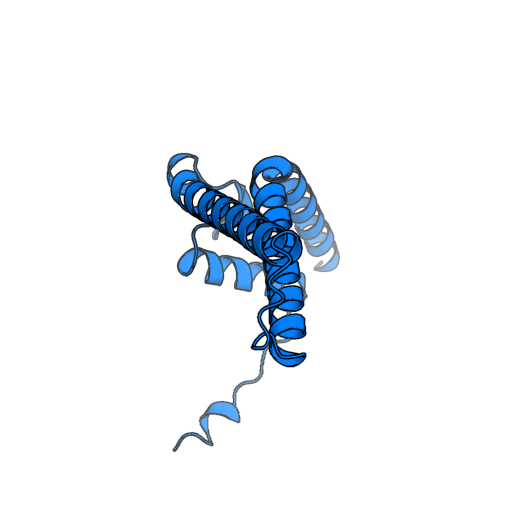12.882 1.00 82.88 89 ASN A CA 1
ATOM 743 C C . ASN A 1 89 ? 19.134 0.328 -13.042 1.00 82.88 89 ASN A C 1
ATOM 745 O O . ASN A 1 89 ? 18.257 0.097 -12.211 1.00 82.88 89 ASN A O 1
ATOM 749 N N . ALA A 1 90 ? 18.912 1.094 -14.117 1.00 82.81 90 ALA A N 1
ATOM 750 C CA . ALA A 1 90 ? 17.596 1.649 -14.423 1.00 82.81 90 ALA A CA 1
ATOM 751 C C . ALA A 1 90 ? 16.569 0.530 -14.658 1.00 82.81 90 ALA A C 1
ATOM 753 O O . ALA A 1 90 ? 15.470 0.590 -14.115 1.00 82.81 90 ALA A O 1
ATOM 754 N N . GLY A 1 91 ? 16.949 -0.537 -15.370 1.00 81.06 91 GLY A N 1
ATOM 755 C CA . GLY A 1 91 ? 16.109 -1.724 -15.552 1.00 81.06 91 GLY A CA 1
ATOM 756 C C . GLY A 1 91 ? 15.700 -2.385 -14.230 1.00 81.06 91 GLY A C 1
ATOM 757 O O . GLY A 1 91 ? 14.515 -2.631 -14.003 1.00 81.06 91 GLY A O 1
ATOM 758 N N . VAL A 1 92 ? 16.653 -2.613 -13.320 1.00 85.31 92 VAL A N 1
ATOM 759 C CA . VAL A 1 92 ? 16.376 -3.189 -11.989 1.00 85.31 92 VAL A CA 1
ATOM 760 C C . VAL A 1 92 ? 15.444 -2.288 -11.171 1.00 85.31 92 VAL A C 1
ATOM 762 O O . VAL A 1 92 ? 14.481 -2.780 -10.579 1.00 85.31 92 VAL A O 1
ATOM 765 N N . LEU A 1 93 ? 15.681 -0.972 -11.167 1.00 87.56 93 LEU A N 1
ATOM 766 C CA . LEU A 1 93 ? 14.819 -0.009 -10.473 1.00 87.56 93 LEU A CA 1
ATOM 767 C C . LEU A 1 93 ? 13.393 0.000 -11.034 1.00 87.56 93 LEU A C 1
ATOM 769 O O . LEU A 1 93 ? 12.436 0.062 -10.262 1.00 87.56 93 LEU A O 1
ATOM 773 N N . LEU A 1 94 ? 13.233 -0.106 -12.355 1.00 83.94 94 LEU A N 1
ATOM 774 C CA . LEU A 1 94 ? 11.920 -0.177 -12.998 1.00 83.94 94 LEU A CA 1
ATOM 775 C C . LEU A 1 94 ? 11.165 -1.452 -12.611 1.00 83.94 94 LEU A C 1
ATOM 777 O O . LEU A 1 94 ? 9.976 -1.375 -12.299 1.00 83.94 94 LEU A O 1
ATOM 781 N N . ILE A 1 95 ? 11.843 -2.604 -12.567 1.00 85.62 95 ILE A N 1
ATOM 782 C CA . ILE A 1 95 ? 11.238 -3.865 -12.114 1.00 85.62 95 ILE A CA 1
ATOM 783 C C . ILE A 1 95 ? 10.796 -3.736 -10.656 1.00 85.62 95 ILE A C 1
ATOM 785 O O . ILE A 1 95 ? 9.645 -4.034 -10.337 1.00 85.62 95 ILE A O 1
ATOM 789 N N . LEU A 1 96 ? 11.664 -3.234 -9.775 1.00 89.94 96 LEU A N 1
ATOM 790 C CA . LEU A 1 96 ? 11.337 -3.064 -8.360 1.00 89.94 96 LEU A CA 1
ATOM 791 C C . LEU A 1 96 ? 10.147 -2.111 -8.161 1.00 89.94 96 LEU A C 1
ATOM 793 O O . LEU A 1 96 ? 9.228 -2.420 -7.401 1.00 89.94 96 LEU A O 1
ATOM 797 N N . ALA A 1 97 ? 10.125 -0.993 -8.892 1.00 87.44 97 ALA A N 1
ATOM 798 C CA . ALA A 1 97 ? 9.010 -0.054 -8.882 1.00 87.44 97 ALA A CA 1
ATOM 799 C C . ALA A 1 97 ? 7.711 -0.707 -9.380 1.00 87.44 97 ALA A C 1
ATOM 801 O O . ALA A 1 97 ? 6.667 -0.556 -8.746 1.00 87.44 97 ALA A O 1
ATOM 802 N N . SER A 1 98 ? 7.767 -1.480 -10.471 1.00 84.75 98 SER A N 1
ATOM 803 C CA . SER A 1 98 ? 6.601 -2.186 -11.024 1.00 84.75 98 SER A CA 1
ATOM 804 C C . SER A 1 98 ? 6.008 -3.200 -10.040 1.00 84.75 98 SER A C 1
ATOM 806 O O . SER A 1 98 ? 4.788 -3.254 -9.857 1.00 84.75 98 SER A O 1
ATOM 808 N N . SER A 1 99 ? 6.865 -3.944 -9.336 1.00 89.00 99 SER A N 1
ATOM 809 C CA . SER A 1 99 ? 6.469 -4.887 -8.290 1.00 89.00 99 SER A CA 1
ATOM 810 C C . SER A 1 99 ? 5.818 -4.157 -7.119 1.00 89.00 99 SER A C 1
ATOM 812 O O . SER A 1 99 ? 4.753 -4.563 -6.655 1.00 89.00 99 SER A O 1
ATOM 814 N N . GLY A 1 100 ? 6.402 -3.034 -6.689 1.00 90.56 100 GLY A N 1
ATOM 815 C CA . GLY A 1 100 ? 5.836 -2.183 -5.642 1.00 90.56 100 GLY A CA 1
ATOM 816 C C . GLY A 1 100 ? 4.441 -1.664 -5.994 1.00 90.56 100 GLY A C 1
ATOM 817 O O . GLY A 1 100 ? 3.515 -1.799 -5.193 1.00 90.56 100 GLY A O 1
ATOM 818 N N . TYR A 1 101 ? 4.254 -1.141 -7.210 1.00 87.75 101 TYR A N 1
ATOM 819 C CA . TYR A 1 101 ? 2.940 -0.699 -7.685 1.00 87.75 101 TYR A CA 1
ATOM 820 C C . TYR A 1 101 ? 1.932 -1.847 -7.758 1.00 87.75 101 TYR A C 1
ATOM 822 O O . TYR A 1 101 ? 0.793 -1.681 -7.325 1.00 87.75 101 TYR A O 1
ATOM 830 N N . SER A 1 102 ? 2.344 -3.019 -8.244 1.00 87.88 102 SER A N 1
ATOM 831 C CA . SER A 1 102 ? 1.472 -4.196 -8.335 1.00 87.88 102 SER A CA 1
ATOM 832 C C . SER A 1 102 ? 0.973 -4.627 -6.954 1.00 87.88 102 SER A C 1
ATOM 834 O O . SER A 1 102 ? -0.230 -4.789 -6.750 1.00 87.88 102 SER A O 1
ATOM 836 N N . ILE A 1 103 ? 1.879 -4.719 -5.976 1.00 91.50 103 ILE A N 1
ATOM 837 C CA . ILE A 1 103 ? 1.538 -5.032 -4.583 1.00 91.50 103 ILE A CA 1
ATOM 838 C C . ILE A 1 103 ? 0.589 -3.969 -4.014 1.00 91.50 103 ILE A C 1
ATOM 840 O O . ILE A 1 103 ? -0.442 -4.312 -3.437 1.00 91.50 103 ILE A O 1
ATOM 844 N N . ALA A 1 104 ? 0.885 -2.682 -4.212 1.00 89.06 104 ALA A N 1
ATOM 845 C CA . ALA A 1 104 ? 0.057 -1.590 -3.702 1.00 89.06 104 ALA A CA 1
ATOM 846 C C . ALA A 1 104 ? -1.370 -1.606 -4.280 1.00 89.06 104 ALA A C 1
ATOM 848 O O . ALA A 1 104 ? -2.339 -1.378 -3.548 1.00 89.06 104 ALA A O 1
ATOM 849 N N . VAL A 1 105 ? -1.519 -1.912 -5.573 1.00 88.94 105 VAL A N 1
ATOM 850 C CA . VAL A 1 105 ? -2.825 -2.037 -6.237 1.00 88.94 105 VAL A CA 1
ATOM 851 C C . VAL A 1 105 ? -3.602 -3.235 -5.701 1.00 88.94 105 VAL A C 1
ATOM 853 O O . VAL A 1 105 ? -4.785 -3.082 -5.389 1.00 88.94 105 VAL A O 1
ATOM 856 N N . VAL A 1 106 ? -2.953 -4.394 -5.542 1.00 90.75 106 VAL A N 1
ATOM 857 C CA . VAL A 1 106 ? -3.578 -5.607 -4.988 1.00 90.75 106 VAL A CA 1
ATOM 858 C C . VAL A 1 106 ? -4.049 -5.369 -3.556 1.00 90.75 106 VAL A C 1
ATOM 860 O O . VAL A 1 106 ? -5.201 -5.658 -3.237 1.00 90.75 106 VAL A O 1
ATOM 863 N N . ILE A 1 107 ? -3.197 -4.786 -2.709 1.00 87.88 107 ILE A N 1
ATOM 864 C CA . ILE A 1 107 ? -3.542 -4.445 -1.325 1.00 87.88 107 ILE A CA 1
ATOM 865 C C . ILE A 1 107 ? -4.727 -3.473 -1.300 1.00 87.88 107 ILE A C 1
ATOM 867 O O . ILE A 1 107 ? -5.700 -3.705 -0.584 1.00 87.88 107 ILE A O 1
ATOM 871 N N . SER A 1 108 ? -4.688 -2.420 -2.119 1.00 87.31 108 SER A N 1
ATOM 872 C CA . SER A 1 108 ? -5.782 -1.446 -2.214 1.00 87.31 108 SER A CA 1
ATOM 873 C C . SER A 1 108 ? -7.104 -2.103 -2.619 1.00 87.31 108 SER A C 1
ATOM 875 O O . SER A 1 108 ? -8.130 -1.866 -1.986 1.00 87.31 108 SER A O 1
ATOM 877 N N . HIS A 1 109 ? -7.087 -2.978 -3.629 1.00 85.44 109 HIS A N 1
ATOM 878 C CA . HIS A 1 109 ? -8.273 -3.718 -4.063 1.00 85.44 109 HIS A CA 1
ATOM 879 C C . HIS A 1 109 ? -8.784 -4.667 -2.977 1.00 85.44 109 HIS A C 1
ATOM 881 O O . HIS A 1 109 ? -9.991 -4.737 -2.750 1.00 85.44 109 HIS A O 1
ATOM 887 N N . ALA A 1 110 ? -7.890 -5.361 -2.269 1.00 87.19 110 ALA A N 1
ATOM 888 C CA . ALA A 1 110 ? -8.270 -6.213 -1.149 1.00 87.19 110 ALA A CA 1
ATOM 889 C C . ALA A 1 110 ? -8.979 -5.402 -0.052 1.00 87.19 110 ALA A C 1
ATOM 891 O O . ALA A 1 110 ? -10.040 -5.807 0.415 1.00 87.19 110 ALA A O 1
ATOM 892 N N . TYR A 1 111 ? -8.471 -4.220 0.301 1.00 83.19 111 TYR A N 1
ATOM 893 C CA . TYR A 1 111 ? -9.132 -3.356 1.280 1.00 83.19 111 TYR A CA 1
ATOM 894 C C . TYR A 1 111 ? -10.480 -2.803 0.803 1.00 83.19 111 TYR A C 1
ATOM 896 O O . TYR A 1 111 ? -11.383 -2.653 1.622 1.00 83.19 111 TYR A O 1
ATOM 904 N N . ILE A 1 112 ? -10.646 -2.529 -0.494 1.00 83.56 112 ILE A N 1
ATOM 905 C CA . ILE A 1 112 ? -11.914 -2.034 -1.053 1.00 83.56 112 ILE A CA 1
ATOM 906 C C . ILE A 1 112 ? -12.969 -3.147 -1.106 1.00 83.56 112 ILE A C 1
ATOM 908 O O . ILE A 1 112 ? -14.084 -2.965 -0.620 1.00 83.56 112 ILE A O 1
ATOM 912 N N . PHE A 1 113 ? -12.628 -4.295 -1.696 1.00 84.38 113 PHE A N 1
ATOM 913 C CA . PHE A 1 113 ? -13.592 -5.348 -2.037 1.00 84.38 113 PHE A CA 1
ATOM 914 C C . PHE A 1 113 ? -13.721 -6.443 -0.976 1.00 84.38 113 PHE A C 1
ATOM 916 O O . PHE A 1 113 ? -14.722 -7.155 -0.947 1.00 84.38 113 PHE A O 1
ATOM 923 N N . ARG A 1 114 ? -12.718 -6.615 -0.108 1.00 86.00 114 ARG A N 1
ATOM 924 C CA . ARG A 1 114 ? -12.685 -7.666 0.924 1.00 86.00 114 ARG A CA 1
ATOM 925 C C . ARG A 1 114 ? -12.678 -7.095 2.340 1.00 86.00 114 ARG A C 1
ATOM 927 O O . ARG A 1 114 ? -12.274 -7.791 3.270 1.00 86.00 114 ARG A O 1
ATOM 934 N N . VAL A 1 115 ? -13.164 -5.864 2.526 1.00 83.00 115 VAL A N 1
ATOM 935 C CA . VAL A 1 115 ? -13.221 -5.212 3.846 1.00 83.00 115 VAL A CA 1
ATOM 936 C C . VAL A 1 115 ? -13.955 -6.066 4.886 1.00 83.00 115 VAL A C 1
ATOM 938 O O . VAL A 1 115 ? -13.494 -6.180 6.019 1.00 83.00 115 VAL A O 1
ATO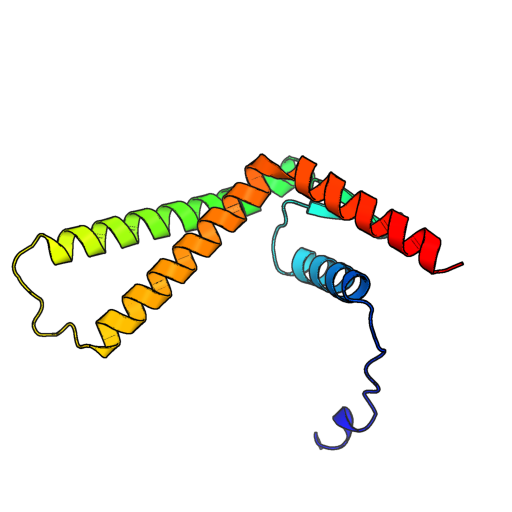M 941 N N . ASP A 1 116 ? -15.043 -6.735 4.494 1.00 83.62 116 ASP A N 1
ATOM 942 C CA . ASP A 1 116 ? -15.826 -7.579 5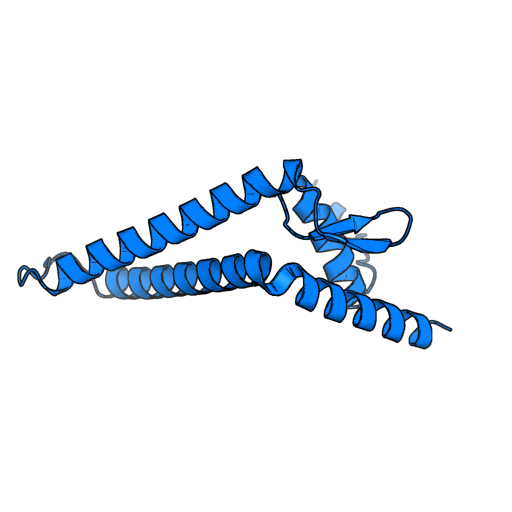.401 1.00 83.62 116 ASP A CA 1
ATOM 943 C C . ASP A 1 116 ? -15.096 -8.880 5.759 1.00 83.62 116 ASP A C 1
ATOM 945 O O . ASP A 1 116 ? -15.122 -9.304 6.913 1.00 83.62 116 ASP A O 1
ATOM 949 N N . GLY A 1 117 ? -14.372 -9.474 4.804 1.00 84.44 117 GLY A N 1
ATOM 950 C CA . GLY A 1 117 ? -13.525 -10.643 5.056 1.00 84.44 117 GLY A CA 1
ATOM 951 C C . GLY A 1 117 ? -12.361 -10.315 5.992 1.00 84.44 117 GLY A C 1
ATOM 952 O O . GLY A 1 117 ? -12.096 -11.053 6.937 1.00 84.44 117 GLY A O 1
ATOM 953 N N . LEU A 1 118 ? -11.718 -9.162 5.789 1.00 84.00 118 LEU A N 1
ATOM 954 C CA . LEU A 1 118 ? -10.675 -8.660 6.686 1.00 84.00 118 LEU A CA 1
ATOM 955 C C . LEU A 1 118 ? -11.224 -8.396 8.089 1.00 84.00 118 LEU A C 1
ATOM 957 O O . LEU A 1 118 ? -10.616 -8.814 9.072 1.00 84.00 118 LEU A O 1
ATOM 961 N N . ARG A 1 119 ? -12.398 -7.764 8.198 1.00 83.69 119 ARG A N 1
ATOM 962 C CA . ARG A 1 119 ? -13.077 -7.555 9.482 1.00 83.69 119 ARG A CA 1
ATOM 963 C C . ARG A 1 119 ? -13.363 -8.878 10.188 1.00 83.69 119 ARG A C 1
ATOM 965 O O . ARG A 1 119 ? -13.112 -8.980 11.384 1.00 83.69 119 ARG A O 1
ATOM 972 N N . PHE A 1 120 ? -13.868 -9.875 9.463 1.00 86.19 120 PHE A N 1
ATOM 973 C CA . PHE A 1 120 ? -14.146 -11.200 10.010 1.00 86.19 120 PHE A CA 1
ATOM 974 C C . PHE A 1 120 ? -12.875 -11.863 10.552 1.00 86.19 120 PHE A C 1
ATOM 976 O O . PHE A 1 120 ? -12.860 -12.299 11.700 1.00 86.19 120 PHE A O 1
ATOM 983 N N . ILE A 1 121 ? -11.788 -11.882 9.777 1.00 86.94 121 ILE A N 1
ATOM 984 C CA . ILE A 1 121 ? -10.504 -12.458 10.209 1.00 86.94 121 ILE A CA 1
ATOM 985 C C . ILE A 1 121 ? -9.978 -11.736 11.455 1.00 86.94 121 ILE A C 1
ATOM 987 O O . ILE A 1 121 ? -9.623 -12.381 12.439 1.00 86.94 121 ILE A O 1
ATOM 991 N N . LEU A 1 122 ? -9.970 -10.400 11.445 1.00 83.62 122 LEU A N 1
ATOM 992 C CA . LEU A 1 122 ? -9.490 -9.602 12.574 1.00 83.62 122 LEU A CA 1
ATOM 993 C C . LEU A 1 122 ? -10.347 -9.798 13.834 1.00 83.62 122 LEU A C 1
ATOM 995 O O . LEU A 1 122 ? -9.799 -9.819 14.935 1.00 83.62 122 LEU A O 1
ATOM 999 N N . LYS A 1 123 ? -11.665 -9.979 13.681 1.00 84.38 123 LYS A N 1
ATOM 1000 C CA . LYS A 1 123 ? -12.570 -10.298 14.790 1.00 84.38 123 LYS A CA 1
ATOM 1001 C C . LYS A 1 123 ? -12.241 -11.664 15.403 1.00 84.38 123 LYS A C 1
ATOM 1003 O O . LYS A 1 123 ? -12.001 -11.728 16.604 1.00 84.38 123 LYS A O 1
ATOM 1008 N N . ASN A 1 124 ? -12.123 -12.718 14.595 1.00 85.75 124 ASN A N 1
ATOM 1009 C CA . ASN A 1 124 ? -11.761 -14.052 15.096 1.00 85.75 124 ASN A CA 1
ATOM 1010 C C . ASN A 1 124 ? -10.389 -14.049 15.792 1.00 85.75 124 ASN A C 1
ATOM 1012 O O . ASN A 1 124 ? -10.228 -14.630 16.861 1.00 85.75 124 ASN A O 1
ATOM 1016 N N . LEU A 1 125 ? -9.403 -13.339 15.231 1.00 83.19 125 LEU A N 1
ATOM 1017 C CA . LEU A 1 125 ? -8.087 -13.185 15.861 1.00 83.19 125 LEU A CA 1
ATOM 1018 C C . LEU A 1 125 ? -8.166 -12.501 17.234 1.00 83.19 125 LEU A C 1
ATOM 1020 O O . LEU A 1 125 ? -7.404 -12.849 18.136 1.00 83.19 125 LEU A O 1
ATOM 1024 N N . SER A 1 126 ? -9.075 -11.536 17.397 1.00 77.69 126 SER A N 1
ATOM 1025 C CA . SER A 1 126 ? -9.287 -10.870 18.684 1.00 77.69 126 SER A CA 1
ATOM 1026 C C . SER A 1 126 ? -9.934 -11.792 19.725 1.00 77.69 126 SER A C 1
ATOM 1028 O O . SER A 1 126 ? -9.540 -11.752 20.889 1.00 77.69 126 SER A O 1
ATOM 1030 N N . GLU A 1 127 ? -10.853 -12.662 19.300 1.00 80.69 127 GLU A N 1
ATOM 1031 C CA . GLU A 1 127 ? -11.564 -13.612 20.165 1.00 80.69 127 GLU A CA 1
ATOM 1032 C C . GLU A 1 127 ? -10.630 -14.729 20.655 1.00 80.69 127 GLU A C 1
ATOM 1034 O O . GLU A 1 127 ? -10.515 -14.933 21.862 1.00 80.69 127 GLU A O 1
ATOM 1039 N N . ILE A 1 128 ? -9.848 -15.343 19.756 1.00 80.06 128 ILE A N 1
ATOM 1040 C CA . ILE A 1 128 ? -8.853 -16.379 20.103 1.00 80.06 128 ILE A CA 1
ATOM 1041 C C . ILE A 1 128 ? -7.839 -15.853 21.129 1.00 80.06 128 ILE A C 1
ATOM 1043 O O . ILE A 1 128 ? -7.430 -16.553 22.056 1.00 80.06 128 ILE A O 1
ATOM 1047 N N . LYS A 1 129 ? -7.427 -14.589 20.996 1.00 68.81 129 LYS A N 1
ATOM 1048 C CA . LYS A 1 129 ? -6.518 -13.970 21.963 1.00 68.81 129 LYS A CA 1
ATOM 1049 C C . LYS A 1 129 ? -7.192 -13.708 23.317 1.00 68.81 129 LYS A C 1
ATOM 1051 O O . LYS A 1 129 ? -6.520 -13.799 24.342 1.00 68.81 129 LYS A O 1
ATOM 1056 N N . GLY A 1 130 ? -8.478 -13.360 23.328 1.00 59.78 130 GLY A N 1
ATOM 1057 C CA . GLY A 1 130 ? -9.252 -13.169 24.558 1.00 59.78 130 GLY A CA 1
ATOM 1058 C C . GLY A 1 130 ? -9.384 -14.450 25.386 1.00 59.78 130 GLY A C 1
ATOM 1059 O O . GLY A 1 130 ? -9.431 -14.376 26.612 1.00 59.78 130 GLY A O 1
ATOM 1060 N N . GLU A 1 131 ? -9.371 -15.610 24.729 1.00 52.59 131 GLU A N 1
ATOM 1061 C CA . GLU A 1 131 ? -9.387 -16.926 25.378 1.00 52.59 131 GLU A CA 1
ATOM 1062 C C . GLU A 1 131 ? -8.009 -17.351 25.909 1.00 52.59 131 GLU A C 1
ATOM 1064 O O . GLU A 1 131 ? -7.932 -17.960 26.969 1.00 52.59 131 GLU A O 1
ATOM 1069 N N . GLY A 1 132 ? -6.914 -16.967 25.242 1.00 47.81 132 GLY A N 1
ATOM 1070 C CA . GLY A 1 132 ? -5.541 -17.248 25.694 1.00 47.81 132 GLY A CA 1
ATOM 1071 C C . GLY A 1 132 ? -4.978 -16.289 26.755 1.00 47.81 132 GLY A C 1
ATOM 1072 O O . GLY A 1 132 ? -3.806 -16.398 27.110 1.00 47.81 132 GLY A O 1
ATOM 1073 N N . ALA A 1 133 ? -5.769 -15.315 27.215 1.00 46.06 133 ALA A N 1
ATOM 1074 C CA . ALA A 1 133 ? -5.382 -14.323 28.224 1.00 46.06 133 ALA A CA 1
ATOM 1075 C C . ALA A 1 133 ? -6.145 -14.476 29.557 1.00 46.06 133 ALA A C 1
ATOM 1077 O O . ALA A 1 133 ? -6.093 -13.564 30.386 1.00 46.06 133 ALA A O 1
ATOM 1078 N N . ARG A 1 134 ? -6.860 -15.593 29.743 1.00 41.28 134 ARG A N 1
ATOM 1079 C CA . ARG A 1 134 ? -7.467 -15.993 31.017 1.00 41.28 134 ARG A CA 1
ATOM 1080 C C . ARG A 1 134 ? -6.635 -17.064 31.704 1.00 41.28 134 ARG A C 1
ATOM 1082 O O . ARG A 1 134 ? -6.146 -17.962 30.988 1.00 41.28 134 ARG A O 1
#

Organism: Folsomia candida (NCBI:txid158441)

Secondary structure (DSSP, 8-state):
--TTTGGG-------HHHHHHHHHHHHHHHS--SEEE-TTT--EEEPPHHHHHHHHHHHHHHHHHHHHHHHHHHHHHHSS---TT--HHHHHHHHHHHHHHHHHHHHHHHHHHSHHHHHHHHHHHHHHHHHTT-

pLDDT: mean 78.02, std 11.53, range [41.28, 92.12]

Foldseek 3Di:
DCVPVPPPPPPPDDDPLRVVLVVQQVVVVVDQAQWDQDPVVRAIDGDDPVSVPRLVVVLVVLVVVLVVLVVVVVVQVVPPPPPPPCDPVVVVVSVVVNVVSVVSNVVSVCSVPVVVVVSVVSVVVVVVVVVVVD